Protein AF-Q0AKU8-F1 (afdb_monomer)

Organism: Maricaulis maris (strain MCS10) (NCBI:txid394221)

Nearest PDB structures (foldseek):
  4zsz-assembly1_A  TM=5.200E-01  e=3.473E+00  Aquifex aeolicus VF5
  1few-assembly1_A  TM=3.577E-01  e=2.001E+00  Homo sapiens
  6zif-assembly1_C  TM=4.319E-01  e=4.463E+00  Methylocystis sp. ATCC 49242
  4tx5-assembly1_B  TM=3.358E-01  e=2.104E+00  Homo sapiens

Sequence (172 aa):
MAPARQAWTARNALGTRGLDVTVKSGLVVARWLLAFGIGAWAINQIMSAADVLAIKFGDAISAGIDPSLIIIVESMGPFLVLLTVANATCYAASTVLLIGRFAAALPVYAAAMVFDLTGWVVYSSNSIYDFWAASTSEPADWVVNGLLMVGLIVMILLRQAGVLPRHVIKAG

Structure (mmCIF, N/CA/C/O backbone):
data_AF-Q0AKU8-F1
#
_entry.id   AF-Q0AKU8-F1
#
loop_
_atom_site.group_PDB
_atom_site.id
_atom_site.type_symbol
_atom_site.label_atom_id
_atom_site.label_alt_id
_atom_site.label_comp_id
_atom_site.label_asym_id
_atom_site.label_entity_id
_atom_site.label_seq_id
_atom_site.pdbx_PDB_ins_code
_atom_site.Cartn_x
_atom_site.Cartn_y
_atom_site.Cartn_z
_atom_site.occupancy
_atom_site.B_iso_or_equiv
_atom_site.auth_seq_id
_atom_site.auth_comp_id
_atom_site.auth_asym_id
_atom_site.auth_atom_id
_atom_site.pdbx_PDB_model_num
ATOM 1 N N . MET A 1 1 ? -31.755 0.396 55.195 1.00 56.19 1 MET A N 1
ATOM 2 C CA . MET A 1 1 ? -30.386 -0.048 54.825 1.00 56.19 1 MET A CA 1
ATOM 3 C C . MET A 1 1 ? -30.171 -0.131 53.294 1.00 56.19 1 MET A C 1
ATOM 5 O O . MET A 1 1 ? -29.576 -1.080 52.809 1.00 56.19 1 MET A O 1
ATOM 9 N N . ALA A 1 2 ? -30.587 0.873 52.505 1.00 56.38 2 ALA A N 1
ATOM 10 C CA . ALA A 1 2 ? -30.460 0.879 51.031 1.00 56.38 2 ALA A CA 1
ATOM 11 C C . ALA A 1 2 ? -29.223 1.579 50.380 1.00 56.38 2 ALA A C 1
ATOM 13 O O . ALA A 1 2 ? -28.970 1.310 49.204 1.00 56.38 2 ALA A O 1
ATOM 14 N N . PRO A 1 3 ? -28.422 2.440 51.050 1.00 64.00 3 PRO A N 1
ATOM 15 C CA . PRO A 1 3 ? -27.472 3.313 50.339 1.00 64.00 3 PRO A CA 1
ATOM 16 C C . PRO A 1 3 ? -26.187 2.611 49.861 1.00 64.00 3 PRO A C 1
ATOM 18 O O . PRO A 1 3 ? -25.600 3.013 48.859 1.00 64.00 3 PRO A O 1
ATOM 21 N N . ALA A 1 4 ? -25.759 1.528 50.521 1.00 59.44 4 ALA A N 1
ATOM 22 C CA . ALA A 1 4 ? -24.505 0.843 50.187 1.00 59.44 4 ALA A CA 1
ATOM 23 C C . ALA A 1 4 ? -24.556 0.112 48.830 1.00 59.44 4 ALA A C 1
ATOM 25 O O . ALA A 1 4 ? -23.574 0.110 48.087 1.00 59.44 4 ALA A O 1
ATOM 26 N N .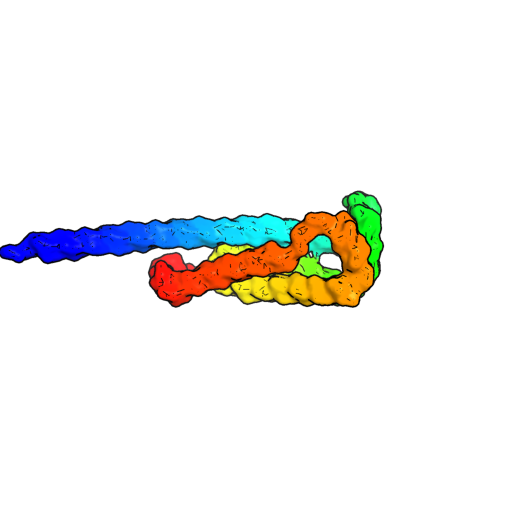 ARG A 1 5 ? -25.716 -0.458 48.465 1.00 59.44 5 ARG A N 1
ATOM 27 C CA . ARG A 1 5 ? -25.910 -1.137 47.171 1.00 59.44 5 ARG A CA 1
ATOM 28 C C . ARG A 1 5 ? -25.907 -0.150 46.004 1.00 59.44 5 ARG A C 1
ATOM 30 O O . ARG A 1 5 ? -25.256 -0.418 45.001 1.00 59.44 5 ARG A O 1
ATOM 37 N N . GLN A 1 6 ? -26.571 0.999 46.161 1.00 59.69 6 GLN A N 1
ATOM 38 C CA . GLN A 1 6 ? -26.608 2.056 45.143 1.00 59.69 6 GLN A CA 1
ATOM 39 C C . GLN A 1 6 ? -25.229 2.695 44.917 1.00 59.69 6 GLN A C 1
ATOM 41 O O . GLN A 1 6 ? -24.832 2.910 43.770 1.00 59.69 6 GLN A O 1
ATOM 46 N N . ALA A 1 7 ? -24.462 2.929 45.988 1.00 60.97 7 ALA A N 1
ATOM 47 C CA . ALA A 1 7 ? -23.098 3.453 45.895 1.00 60.97 7 ALA A CA 1
ATOM 48 C C . ALA A 1 7 ? -22.133 2.478 45.191 1.00 60.97 7 ALA A C 1
ATOM 50 O O . ALA A 1 7 ? -21.290 2.905 44.399 1.00 60.97 7 ALA A O 1
ATOM 51 N N . TRP A 1 8 ? -22.283 1.170 45.426 1.00 57.78 8 TRP A N 1
ATOM 52 C CA . TRP A 1 8 ? -21.488 0.136 44.757 1.00 57.78 8 TRP A CA 1
ATOM 53 C C . TRP A 1 8 ? -21.809 0.036 43.258 1.00 57.78 8 TRP A C 1
ATOM 55 O O . TRP A 1 8 ? -20.899 0.038 42.429 1.00 57.78 8 TRP A O 1
ATOM 65 N N . THR A 1 9 ? -23.093 0.059 42.880 1.00 61.47 9 THR A N 1
ATOM 66 C CA . THR A 1 9 ? -23.498 0.070 41.463 1.00 61.47 9 THR A CA 1
ATOM 67 C C . THR A 1 9 ? -23.054 1.333 40.727 1.00 61.47 9 THR A C 1
ATOM 69 O O . THR A 1 9 ? -22.633 1.247 39.576 1.00 61.47 9 THR A O 1
ATOM 72 N N . ALA A 1 10 ? -23.085 2.497 41.384 1.00 59.06 10 ALA A N 1
ATOM 73 C CA . ALA A 1 10 ? -22.635 3.753 40.790 1.00 59.06 10 ALA A CA 1
ATOM 74 C C . ALA A 1 10 ? -21.114 3.771 40.563 1.00 59.06 10 ALA A C 1
ATOM 76 O O . ALA A 1 10 ? -20.665 4.164 39.487 1.00 59.06 10 ALA A O 1
ATOM 77 N N . ARG A 1 11 ? -20.318 3.287 41.530 1.00 60.09 11 ARG A N 1
ATOM 78 C CA . ARG A 1 11 ? -18.857 3.153 41.380 1.00 60.09 11 ARG A CA 1
ATOM 79 C C . ARG A 1 11 ? -18.473 2.196 40.255 1.00 60.09 11 ARG A C 1
ATOM 81 O O . ARG A 1 11 ? -17.614 2.540 39.450 1.00 60.09 11 ARG A O 1
ATOM 88 N N . ASN A 1 12 ? -19.136 1.046 40.155 1.00 59.88 12 ASN A N 1
ATOM 89 C CA . ASN A 1 12 ? -18.871 0.092 39.078 1.00 59.88 12 ASN A CA 1
ATOM 90 C C . ASN A 1 12 ? -19.266 0.658 37.708 1.00 59.88 12 ASN A C 1
ATOM 92 O O . ASN A 1 12 ? -18.496 0.530 36.764 1.00 59.88 12 ASN A O 1
ATOM 96 N N . ALA A 1 13 ? -20.402 1.357 37.607 1.00 59.00 13 ALA A N 1
ATOM 97 C CA . ALA A 1 13 ? -20.831 2.002 36.365 1.00 59.00 13 ALA A CA 1
ATOM 98 C C . ALA A 1 13 ? -19.904 3.153 35.927 1.00 59.00 13 ALA A C 1
ATOM 100 O O . ALA A 1 13 ? -19.714 3.373 34.733 1.00 59.00 13 ALA A O 1
ATOM 101 N N . LEU A 1 14 ? -19.320 3.894 36.872 1.00 59.69 14 LEU A N 1
ATOM 102 C CA . LEU A 1 14 ? -18.308 4.919 36.591 1.00 59.69 14 LEU A CA 1
ATOM 103 C C . LEU A 1 14 ? -16.982 4.295 36.136 1.00 59.69 14 LEU A C 1
ATOM 105 O O . LEU A 1 14 ? -16.395 4.772 35.167 1.00 59.69 14 LEU A O 1
ATOM 109 N N . GLY A 1 15 ? -16.545 3.209 36.782 1.00 59.97 15 GLY A N 1
ATOM 110 C CA . GLY A 1 15 ? -15.341 2.466 36.401 1.00 59.97 15 GLY A CA 1
ATOM 111 C C . GLY A 1 15 ? -15.437 1.851 35.003 1.00 59.97 15 GLY A C 1
ATOM 112 O O . GLY A 1 15 ? -14.519 2.011 34.201 1.00 59.97 15 GLY A O 1
ATOM 113 N N . THR A 1 16 ? -16.570 1.229 34.661 1.00 58.28 16 THR A N 1
ATOM 114 C CA . THR A 1 16 ? -16.792 0.660 33.321 1.00 58.28 16 THR A CA 1
ATOM 115 C C . THR A 1 16 ? -16.914 1.740 32.249 1.00 58.28 16 THR A C 1
ATOM 117 O O . THR A 1 16 ? -16.356 1.584 31.168 1.00 58.28 16 THR A O 1
ATOM 120 N N . ARG A 1 17 ? -17.567 2.874 32.547 1.00 58.78 17 ARG A N 1
ATOM 121 C CA . ARG A 1 17 ? -17.639 4.021 31.624 1.00 58.78 17 ARG A CA 1
ATOM 122 C C . ARG A 1 17 ? -16.275 4.668 31.389 1.00 58.78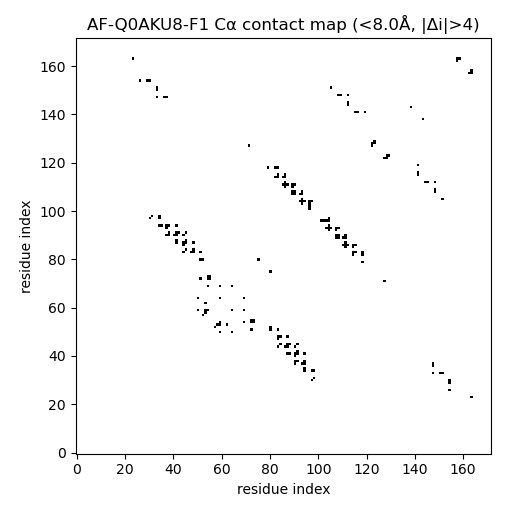 17 ARG A C 1
ATOM 124 O O . ARG A 1 17 ? -15.979 5.034 30.257 1.00 58.78 17 ARG A O 1
ATOM 131 N N . GLY A 1 18 ? -15.450 4.804 32.428 1.00 59.91 18 GLY A N 1
ATOM 132 C CA . GLY A 1 18 ? -14.086 5.328 32.305 1.00 59.91 18 GLY A CA 1
ATOM 133 C C . GLY A 1 18 ? -13.197 4.432 31.441 1.00 59.91 18 GLY A C 1
ATOM 134 O O . GLY A 1 18 ? -12.483 4.928 30.572 1.00 59.91 18 GLY A O 1
ATOM 135 N N . LEU A 1 19 ? -13.301 3.110 31.617 1.00 59.50 19 LEU A N 1
ATOM 136 C CA . LEU A 1 19 ? -12.596 2.133 30.786 1.00 59.50 19 LEU A CA 1
ATOM 137 C C . LEU A 1 19 ? -13.070 2.187 29.321 1.00 59.50 19 LEU A C 1
ATOM 139 O O . LEU A 1 19 ? -12.246 2.260 28.412 1.00 59.50 19 LEU A O 1
ATOM 143 N N . ASP A 1 20 ? -14.387 2.245 29.095 1.00 59.84 20 ASP A N 1
ATOM 144 C CA . ASP A 1 20 ? -14.993 2.355 27.761 1.00 59.84 20 ASP A CA 1
ATOM 145 C C . ASP A 1 20 ? -14.548 3.616 27.006 1.00 59.84 20 ASP A C 1
ATOM 147 O O . ASP A 1 20 ? -14.341 3.575 25.792 1.00 59.84 20 ASP A O 1
ATOM 151 N N . VAL A 1 21 ? -14.418 4.755 27.693 1.00 61.38 21 VAL A N 1
ATOM 152 C CA . VAL A 1 21 ? -13.972 6.017 27.080 1.00 61.38 21 VAL A CA 1
ATOM 153 C C . VAL A 1 21 ? -12.495 5.941 26.696 1.00 61.38 21 VAL A C 1
ATOM 155 O O . VAL A 1 21 ? -12.145 6.298 25.572 1.00 61.38 21 VAL A O 1
ATOM 158 N N . THR A 1 22 ? -11.636 5.424 27.577 1.00 66.31 22 THR A N 1
ATOM 159 C CA . THR A 1 22 ? -10.197 5.278 27.306 1.00 66.31 22 THR A CA 1
ATOM 160 C C . THR A 1 22 ? -9.932 4.327 26.138 1.00 66.31 22 THR A C 1
ATOM 162 O O . THR A 1 22 ? -9.158 4.656 25.239 1.00 66.31 22 THR A O 1
ATOM 165 N N . VAL A 1 23 ? -10.628 3.187 26.089 1.00 63.47 23 VAL A N 1
ATOM 166 C CA . VAL A 1 23 ? -10.509 2.208 24.995 1.00 63.47 23 VAL A CA 1
ATOM 167 C C . VAL A 1 23 ? -10.974 2.803 23.661 1.00 63.47 23 VAL A C 1
ATOM 169 O O . VAL A 1 23 ? -10.286 2.663 22.649 1.00 63.47 23 VAL A O 1
ATOM 172 N N . LYS A 1 24 ? -12.096 3.537 23.645 1.00 63.59 24 LYS A N 1
ATOM 173 C CA . LYS A 1 24 ? -12.581 4.228 22.436 1.00 63.59 24 LYS A CA 1
ATOM 174 C C . LYS A 1 24 ? -11.593 5.272 21.927 1.00 63.59 24 LYS A C 1
ATOM 176 O O . LYS A 1 24 ? -11.332 5.313 20.727 1.00 63.59 24 LYS A O 1
ATOM 181 N N . SER A 1 25 ? -11.041 6.092 22.818 1.00 68.38 25 SER A N 1
ATOM 182 C CA . SER A 1 25 ? -10.048 7.106 22.455 1.00 68.38 25 SER A CA 1
ATOM 183 C C . SER A 1 25 ? -8.777 6.467 21.893 1.00 68.38 25 SER A C 1
ATOM 185 O O . SER A 1 25 ? -8.309 6.886 20.836 1.00 68.38 25 SER A O 1
ATOM 187 N N . GLY A 1 26 ? -8.276 5.396 22.520 1.00 71.62 26 GLY A N 1
ATOM 188 C CA . GLY A 1 26 ? -7.114 4.649 22.029 1.00 71.62 26 GLY A CA 1
ATOM 189 C C . GLY A 1 26 ? -7.320 4.062 20.629 1.00 71.62 26 GLY A C 1
ATOM 190 O O . GLY A 1 26 ? -6.435 4.154 19.785 1.00 71.62 26 GLY A O 1
ATOM 191 N N . LEU A 1 27 ? -8.511 3.534 20.336 1.00 68.50 27 LEU A N 1
ATOM 192 C CA . LEU A 1 27 ? -8.849 2.981 19.018 1.00 68.50 27 LEU A CA 1
ATOM 193 C C . LEU A 1 27 ? -9.001 4.049 17.931 1.00 68.50 27 LEU A C 1
ATOM 195 O O . LEU A 1 27 ? -8.607 3.825 16.787 1.00 68.50 27 LEU A O 1
ATOM 199 N N . VAL A 1 28 ? -9.558 5.214 18.271 1.00 73.38 28 VAL A N 1
ATOM 200 C CA . VAL A 1 28 ? -9.608 6.356 17.347 1.00 73.38 28 VAL A CA 1
ATOM 201 C C . VAL A 1 28 ? -8.192 6.805 17.000 1.00 73.38 28 VAL A C 1
ATOM 203 O O . VAL A 1 28 ? -7.894 6.986 15.821 1.00 73.38 28 VAL A O 1
ATOM 206 N N . VAL A 1 29 ? -7.313 6.918 17.999 1.00 76.75 29 VAL A N 1
ATOM 207 C CA . VAL A 1 29 ? -5.900 7.260 17.792 1.00 76.75 29 VAL A CA 1
ATOM 208 C C . VAL A 1 29 ? -5.208 6.204 16.929 1.00 76.75 29 VAL A C 1
ATOM 210 O O . VAL A 1 29 ? -4.629 6.560 15.909 1.00 76.75 29 VAL A O 1
ATOM 213 N N . ALA A 1 30 ? -5.332 4.915 17.257 1.00 76.56 30 ALA A N 1
ATOM 214 C CA . ALA A 1 30 ? -4.716 3.823 16.497 1.00 76.56 30 ALA A CA 1
ATOM 215 C C . ALA A 1 30 ? -5.149 3.806 15.024 1.00 76.56 30 ALA A C 1
ATOM 217 O O . ALA A 1 30 ? -4.323 3.636 14.129 1.00 76.56 30 ALA A O 1
ATOM 218 N N . ARG A 1 31 ? -6.434 4.054 14.751 1.00 75.81 31 ARG A N 1
ATOM 219 C CA . ARG A 1 31 ? -6.942 4.157 13.382 1.00 75.81 31 ARG A CA 1
ATOM 220 C C . ARG A 1 31 ? -6.313 5.311 12.619 1.00 75.81 31 ARG A C 1
ATOM 222 O O . ARG A 1 31 ? -5.963 5.132 11.458 1.00 75.81 31 ARG A O 1
ATOM 229 N N . TRP A 1 32 ? -6.225 6.488 13.230 1.00 79.00 32 TRP A N 1
ATOM 230 C CA . TRP A 1 32 ? -5.613 7.636 12.570 1.00 79.00 32 TRP A CA 1
ATOM 231 C C . TRP A 1 32 ? -4.126 7.408 12.345 1.00 79.00 32 TRP A C 1
ATOM 233 O O . TRP A 1 32 ? -3.659 7.673 11.247 1.00 79.00 32 TRP A O 1
ATOM 243 N N . LEU A 1 33 ? -3.415 6.824 13.312 1.00 82.12 33 LEU A N 1
ATOM 244 C CA . LEU A 1 33 ? -2.018 6.424 13.136 1.00 82.12 33 LEU A CA 1
ATOM 245 C C . LEU A 1 33 ? -1.846 5.459 11.956 1.00 82.12 33 LEU A C 1
ATOM 247 O O . LEU A 1 33 ? -0.941 5.648 11.153 1.00 82.12 33 LEU A O 1
ATOM 251 N N . LEU A 1 34 ? -2.741 4.481 11.792 1.00 78.06 34 LEU A N 1
ATOM 252 C CA . LEU A 1 34 ? -2.706 3.577 10.640 1.00 78.06 34 LEU A CA 1
ATOM 253 C C . LEU A 1 34 ? -3.083 4.265 9.328 1.00 78.06 34 LEU A C 1
ATOM 255 O O . LEU A 1 34 ? -2.433 4.020 8.319 1.00 78.06 34 LEU A O 1
ATOM 259 N N . ALA A 1 35 ? -4.078 5.153 9.325 1.00 79.12 35 ALA A N 1
ATOM 260 C CA . ALA A 1 35 ? -4.412 5.942 8.141 1.00 79.12 35 ALA A CA 1
ATOM 261 C C . ALA A 1 35 ? -3.240 6.843 7.715 1.00 79.12 35 ALA A C 1
ATOM 263 O O . ALA A 1 35 ? -2.951 6.935 6.528 1.00 79.12 35 ALA A O 1
ATOM 264 N N . PHE A 1 36 ? -2.535 7.458 8.669 1.00 82.88 36 PHE A N 1
ATOM 265 C CA . PHE A 1 36 ? -1.328 8.238 8.401 1.00 82.88 36 PHE A CA 1
ATOM 266 C C . PHE A 1 36 ? -0.174 7.364 7.913 1.00 82.88 36 PHE A C 1
ATOM 268 O O . PHE A 1 36 ? 0.451 7.713 6.920 1.00 82.88 36 PHE A O 1
ATOM 275 N N . GLY A 1 37 ? 0.089 6.227 8.563 1.00 81.19 37 GLY A N 1
ATOM 276 C CA . GLY A 1 37 ? 1.162 5.314 8.162 1.00 81.19 37 GLY A CA 1
ATOM 277 C C . GLY A 1 37 ? 0.952 4.754 6.755 1.00 81.19 37 GLY A C 1
ATOM 278 O O . GLY A 1 37 ? 1.851 4.813 5.922 1.00 81.19 37 GLY A O 1
ATOM 279 N N . ILE A 1 38 ? -0.263 4.286 6.458 1.00 82.31 38 ILE A N 1
ATOM 280 C CA . ILE A 1 38 ? -0.617 3.769 5.130 1.00 82.31 38 ILE A CA 1
ATOM 281 C C . ILE A 1 38 ? -0.667 4.900 4.103 1.00 82.31 38 ILE A C 1
ATOM 283 O O . ILE A 1 38 ? -0.231 4.699 2.978 1.00 82.31 38 ILE A O 1
ATOM 287 N N . GLY A 1 39 ? -1.140 6.090 4.479 1.00 81.06 39 GLY A N 1
ATOM 288 C CA . GLY A 1 39 ? -1.161 7.252 3.593 1.00 81.06 39 GLY A CA 1
ATOM 289 C C . GLY A 1 39 ? 0.237 7.734 3.213 1.00 81.06 39 GLY A C 1
ATOM 290 O O . GLY A 1 39 ? 0.491 7.990 2.041 1.00 81.06 39 GLY A O 1
ATOM 291 N N . ALA A 1 40 ? 1.158 7.802 4.176 1.00 84.81 40 ALA A N 1
ATOM 292 C CA . ALA A 1 40 ? 2.558 8.122 3.913 1.00 84.81 40 ALA A CA 1
ATOM 293 C C . ALA A 1 40 ? 3.194 7.081 2.982 1.00 84.81 40 ALA A C 1
ATOM 295 O O . ALA A 1 40 ? 3.849 7.439 2.008 1.00 84.81 40 ALA A O 1
ATOM 296 N N . TRP A 1 41 ? 2.925 5.796 3.224 1.00 83.19 41 TRP A N 1
ATOM 297 C CA . TRP A 1 41 ? 3.394 4.725 2.349 1.00 83.19 41 TRP A CA 1
ATOM 298 C C . TRP A 1 41 ? 2.790 4.798 0.941 1.00 83.19 41 TRP A C 1
ATOM 300 O O . TRP A 1 41 ? 3.494 4.634 -0.051 1.00 83.19 41 TRP A O 1
ATOM 310 N N . ALA A 1 42 ? 1.497 5.109 0.834 1.00 85.69 42 ALA A N 1
ATOM 311 C CA . ALA A 1 42 ? 0.808 5.257 -0.442 1.00 85.69 42 ALA A CA 1
ATOM 312 C C . ALA A 1 42 ? 1.450 6.338 -1.320 1.00 85.69 42 ALA A C 1
ATOM 314 O O . ALA A 1 42 ? 1.506 6.167 -2.533 1.00 85.69 42 ALA A O 1
ATOM 315 N N . ILE A 1 43 ? 1.960 7.423 -0.725 1.00 85.00 43 ILE A N 1
ATOM 316 C CA . ILE A 1 43 ? 2.679 8.471 -1.462 1.00 85.00 43 ILE A CA 1
ATOM 317 C C . ILE A 1 43 ? 3.956 7.904 -2.087 1.00 85.00 43 ILE A C 1
ATOM 319 O O . ILE A 1 43 ? 4.164 8.098 -3.283 1.00 85.00 43 ILE A O 1
ATOM 323 N N . ASN A 1 44 ? 4.755 7.147 -1.329 1.00 84.56 44 ASN A N 1
ATOM 324 C CA . ASN A 1 44 ? 5.961 6.501 -1.860 1.00 84.56 44 ASN A CA 1
ATOM 325 C C . ASN A 1 44 ? 5.624 5.557 -3.024 1.00 84.56 44 ASN A C 1
ATOM 327 O O . ASN A 1 44 ? 6.282 5.582 -4.060 1.00 84.56 44 ASN A O 1
ATOM 331 N N . GLN A 1 45 ? 4.551 4.774 -2.885 1.00 83.50 45 GLN A N 1
ATOM 332 C CA . GLN A 1 45 ? 4.097 3.852 -3.928 1.00 83.50 45 GLN A CA 1
ATOM 333 C C . GLN A 1 45 ? 3.578 4.589 -5.173 1.00 83.50 45 GLN A C 1
ATOM 335 O O . GLN A 1 45 ? 3.851 4.169 -6.293 1.00 83.50 45 GLN A O 1
ATOM 340 N N . ILE A 1 46 ? 2.869 5.711 -5.005 1.00 86.81 46 ILE A N 1
ATOM 341 C CA . ILE A 1 46 ? 2.423 6.560 -6.121 1.00 86.81 46 ILE A CA 1
ATOM 342 C C . ILE A 1 46 ? 3.618 7.178 -6.850 1.00 86.81 46 ILE A C 1
ATOM 344 O O . ILE A 1 46 ? 3.618 7.193 -8.078 1.00 86.81 46 ILE A O 1
ATOM 348 N N . MET A 1 47 ? 4.627 7.667 -6.124 1.00 84.94 47 MET A N 1
ATOM 349 C CA . MET A 1 47 ? 5.850 8.200 -6.732 1.00 84.94 47 MET A CA 1
ATOM 350 C C . MET A 1 47 ? 6.592 7.114 -7.513 1.00 84.94 47 MET A C 1
ATOM 352 O O . MET A 1 47 ? 6.884 7.310 -8.687 1.00 84.94 47 MET A O 1
ATOM 356 N N . SER A 1 48 ? 6.771 5.931 -6.919 1.00 82.00 48 SER A N 1
ATOM 357 C CA . SER A 1 48 ? 7.366 4.779 -7.605 1.00 82.00 48 SER A CA 1
ATOM 358 C C . SER A 1 48 ? 6.588 4.391 -8.870 1.00 82.00 48 SER A C 1
ATOM 360 O O . SER A 1 48 ? 7.175 4.183 -9.931 1.00 82.00 48 SER A O 1
ATOM 362 N N . ALA A 1 49 ? 5.254 4.358 -8.807 1.00 86.31 49 ALA A N 1
ATOM 363 C CA . ALA A 1 49 ? 4.420 4.084 -9.974 1.00 86.31 49 ALA A CA 1
ATOM 364 C C . ALA A 1 49 ? 4.532 5.179 -11.047 1.00 86.31 49 ALA A C 1
ATOM 366 O O . ALA A 1 49 ? 4.540 4.864 -12.236 1.00 86.31 49 ALA A O 1
ATOM 367 N N . ALA A 1 50 ? 4.634 6.450 -10.651 1.00 86.38 50 ALA A N 1
ATOM 368 C CA . ALA A 1 50 ? 4.837 7.561 -11.573 1.00 86.38 50 ALA A CA 1
ATOM 369 C C . ALA A 1 50 ? 6.190 7.461 -12.293 1.00 86.38 50 ALA A C 1
ATOM 371 O O . ALA A 1 50 ? 6.216 7.609 -13.514 1.00 86.38 50 ALA A O 1
ATOM 372 N N . ASP A 1 51 ? 7.269 7.123 -11.583 1.00 83.12 51 ASP A N 1
ATOM 373 C CA . ASP A 1 51 ? 8.594 6.910 -12.178 1.00 83.12 51 ASP A CA 1
ATOM 374 C C . ASP A 1 51 ? 8.569 5.749 -13.179 1.00 83.12 51 ASP A C 1
ATOM 376 O O . ASP A 1 51 ? 9.029 5.885 -14.313 1.00 83.12 51 ASP A O 1
ATOM 380 N N . VAL A 1 52 ? 7.938 4.626 -12.817 1.00 84.75 52 VAL A N 1
ATOM 381 C CA . VAL A 1 52 ? 7.774 3.473 -13.718 1.00 84.75 52 VAL A CA 1
ATOM 382 C C . VAL A 1 52 ? 7.001 3.851 -14.985 1.00 84.75 52 VAL A C 1
ATOM 384 O O . VAL A 1 52 ? 7.383 3.457 -16.090 1.00 84.75 52 VAL A O 1
ATOM 387 N N . LEU A 1 53 ? 5.920 4.623 -14.851 1.00 87.38 53 LEU A N 1
ATOM 388 C CA . LEU A 1 53 ? 5.127 5.089 -15.989 1.00 87.38 53 LEU A CA 1
ATOM 389 C C . LEU A 1 53 ? 5.897 6.091 -16.855 1.00 87.38 53 LEU A C 1
ATOM 391 O O . LEU A 1 53 ? 5.818 6.007 -18.081 1.00 87.38 53 LEU A O 1
ATOM 395 N N . ALA A 1 54 ? 6.660 6.999 -16.246 1.00 86.62 54 ALA A N 1
ATOM 396 C CA . ALA A 1 54 ? 7.506 7.951 -16.956 1.00 86.62 54 ALA A CA 1
ATOM 397 C C . ALA A 1 54 ? 8.602 7.239 -17.759 1.00 86.62 54 ALA A C 1
ATOM 399 O O . ALA A 1 54 ? 8.852 7.616 -18.898 1.00 86.62 54 ALA A O 1
ATOM 400 N N . ILE A 1 55 ? 9.190 6.166 -17.222 1.00 85.19 55 ILE A N 1
ATOM 401 C CA . ILE A 1 55 ? 10.171 5.342 -17.942 1.00 85.19 55 ILE A CA 1
ATOM 402 C C . ILE A 1 55 ? 9.528 4.570 -19.094 1.00 85.19 55 ILE A C 1
ATOM 404 O O . ILE A 1 55 ? 10.086 4.510 -20.185 1.00 85.19 55 ILE A O 1
ATOM 408 N N . LYS A 1 56 ? 8.353 3.968 -18.884 1.00 84.94 56 LYS A N 1
ATOM 409 C CA . LYS A 1 56 ? 7.731 3.102 -19.900 1.00 84.94 56 LYS A CA 1
ATOM 410 C C . LYS A 1 56 ? 6.996 3.849 -21.005 1.00 84.94 56 LYS A C 1
ATOM 412 O O . LYS A 1 56 ? 6.889 3.320 -22.110 1.00 84.94 56 LYS A O 1
ATOM 417 N N . PHE A 1 57 ? 6.451 5.023 -20.707 1.00 85.44 57 PHE A N 1
ATOM 418 C CA . PHE A 1 57 ? 5.544 5.735 -21.610 1.00 85.44 57 PHE A CA 1
ATOM 419 C C . PHE A 1 57 ? 5.886 7.219 -21.790 1.00 85.44 57 PHE A C 1
ATOM 421 O O . PHE A 1 57 ? 5.250 7.881 -22.610 1.00 85.44 57 PHE A O 1
ATOM 428 N N . GLY A 1 58 ? 6.841 7.751 -21.026 1.00 80.50 58 GLY A N 1
ATOM 429 C CA . GLY A 1 58 ? 7.213 9.163 -21.025 1.00 80.50 58 GLY A CA 1
ATOM 430 C C . GLY A 1 58 ? 8.694 9.391 -21.327 1.00 80.50 58 GLY A C 1
ATOM 431 O O . GLY A 1 58 ? 9.328 8.618 -22.040 1.00 80.50 58 GLY A O 1
ATOM 432 N N . ASP A 1 59 ? 9.226 10.487 -20.786 1.00 78.25 59 ASP A N 1
ATOM 433 C CA . ASP A 1 59 ? 10.636 10.864 -20.892 1.00 78.25 59 ASP A CA 1
ATOM 434 C C . ASP A 1 59 ? 11.293 10.838 -19.503 1.00 78.25 59 ASP A C 1
ATOM 436 O O . ASP A 1 59 ? 11.236 11.807 -18.741 1.00 78.25 59 ASP A O 1
ATOM 440 N N . ALA A 1 60 ? 11.909 9.701 -19.170 1.00 77.19 60 ALA A N 1
ATOM 441 C CA . ALA A 1 60 ? 12.597 9.501 -17.896 1.00 77.19 60 ALA A CA 1
ATOM 442 C C . ALA A 1 60 ? 13.841 10.382 -17.709 1.00 77.19 60 ALA A C 1
ATOM 444 O O . ALA A 1 60 ? 14.196 10.702 -16.574 1.00 77.19 60 ALA A O 1
ATOM 445 N N . ILE A 1 61 ? 14.492 10.793 -18.804 1.00 71.00 61 ILE A N 1
ATOM 446 C CA . ILE A 1 61 ? 15.720 11.595 -18.753 1.00 71.00 61 ILE A CA 1
ATOM 447 C C . ILE A 1 61 ? 15.367 13.023 -18.342 1.00 71.00 61 ILE A C 1
ATOM 449 O O . ILE A 1 61 ? 15.988 13.582 -17.438 1.00 71.00 61 ILE A O 1
ATOM 453 N N . SER A 1 62 ? 14.321 13.592 -18.943 1.00 72.31 62 SER A N 1
ATOM 454 C CA . SER A 1 62 ? 13.813 14.918 -18.565 1.00 72.31 62 SER A CA 1
ATOM 455 C C . SER A 1 62 ? 13.196 14.947 -17.162 1.00 72.31 62 SER A C 1
ATOM 457 O O . SER A 1 62 ? 13.178 15.999 -16.524 1.00 72.31 62 SER A O 1
ATOM 459 N N . ALA A 1 63 ? 12.720 13.804 -16.661 1.00 69.44 63 ALA A N 1
ATOM 460 C CA . ALA A 1 63 ? 12.229 13.655 -15.292 1.00 69.44 63 ALA A CA 1
ATOM 461 C C . ALA A 1 63 ? 13.353 13.532 -14.239 1.00 69.44 63 ALA A C 1
ATOM 463 O O . ALA A 1 63 ? 13.064 13.546 -13.044 1.00 69.44 63 ALA A O 1
ATOM 464 N N . GLY A 1 64 ? 14.623 13.443 -14.657 1.00 77.81 64 GLY A N 1
ATOM 465 C CA . GLY A 1 64 ? 15.769 13.350 -13.747 1.00 77.81 64 GLY A CA 1
ATOM 466 C C . GLY A 1 64 ? 15.841 12.028 -12.978 1.00 77.81 64 GLY A C 1
ATOM 467 O O . GLY A 1 64 ? 16.393 11.999 -11.879 1.00 77.81 64 GLY A O 1
ATOM 468 N N . ILE A 1 65 ? 15.265 10.955 -13.530 1.00 77.56 65 ILE A N 1
ATOM 469 C CA . ILE A 1 65 ? 15.205 9.646 -12.876 1.00 77.56 65 ILE A CA 1
ATOM 470 C C . ILE A 1 65 ? 16.581 8.967 -12.920 1.00 77.56 65 ILE A C 1
ATOM 472 O O . ILE A 1 65 ? 17.303 9.056 -13.915 1.00 77.56 65 ILE A O 1
ATOM 476 N N . ASP A 1 66 ? 16.941 8.278 -11.833 1.00 75.69 66 ASP A N 1
ATOM 477 C CA . ASP A 1 66 ? 18.221 7.581 -11.705 1.00 75.69 66 ASP A CA 1
ATOM 478 C C . ASP A 1 66 ? 18.434 6.548 -12.840 1.00 75.69 66 ASP A C 1
ATOM 480 O O . ASP A 1 66 ? 17.563 5.700 -13.072 1.00 75.69 66 ASP A O 1
ATOM 484 N N . PRO A 1 67 ? 19.592 6.552 -13.531 1.00 74.50 67 PRO A N 1
ATOM 485 C CA . PRO A 1 67 ? 19.865 5.635 -14.639 1.00 74.50 67 PRO A CA 1
ATOM 486 C C . PRO A 1 67 ? 19.774 4.144 -14.285 1.00 74.50 67 PRO A C 1
ATOM 488 O O . PRO A 1 67 ? 19.397 3.334 -15.131 1.00 74.50 67 PRO A O 1
ATOM 491 N N . SER A 1 68 ? 20.105 3.757 -13.051 1.00 69.25 68 SER A N 1
ATOM 492 C CA . SER A 1 68 ? 19.988 2.369 -12.596 1.00 69.25 68 SER A CA 1
ATOM 493 C C . SER A 1 68 ? 18.527 1.932 -12.487 1.00 69.25 68 SER A C 1
ATOM 495 O O . SER A 1 68 ? 18.190 0.818 -12.891 1.00 69.25 68 SER A O 1
ATOM 497 N N . LEU A 1 69 ? 17.640 2.830 -12.045 1.00 70.25 69 LEU A N 1
ATOM 498 C CA . LEU A 1 69 ? 16.200 2.584 -12.002 1.00 70.25 69 LEU A CA 1
ATOM 499 C C . LEU A 1 69 ? 15.614 2.470 -13.415 1.00 70.25 69 LEU A C 1
ATOM 501 O O . LEU A 1 69 ? 14.782 1.596 -13.652 1.00 70.25 69 LEU A O 1
ATOM 505 N N . ILE A 1 70 ? 16.091 3.281 -14.367 1.00 77.56 70 ILE A N 1
ATOM 506 C CA . ILE A 1 70 ? 15.692 3.192 -15.782 1.00 77.56 70 ILE A CA 1
ATOM 507 C C . ILE A 1 70 ? 15.988 1.796 -16.336 1.00 77.56 70 ILE A C 1
ATOM 509 O O . ILE A 1 70 ? 15.082 1.148 -16.854 1.00 77.56 70 ILE A O 1
ATOM 513 N N . ILE A 1 71 ? 17.214 1.290 -16.160 1.00 76.56 71 ILE A N 1
ATOM 514 C CA . ILE A 1 71 ? 17.619 -0.042 -16.648 1.00 76.56 71 ILE A CA 1
ATOM 515 C C . ILE A 1 71 ? 16.739 -1.145 -16.042 1.00 76.56 71 ILE A C 1
ATOM 517 O O . ILE A 1 71 ? 16.272 -2.043 -16.750 1.00 76.56 71 ILE A O 1
ATOM 521 N N . ILE A 1 72 ? 16.481 -1.071 -14.733 1.00 72.50 72 ILE A N 1
ATOM 522 C CA . ILE A 1 72 ? 15.635 -2.040 -14.030 1.00 72.50 72 ILE A CA 1
ATOM 523 C C . ILE A 1 72 ? 14.218 -2.011 -14.601 1.00 72.50 72 ILE A C 1
ATOM 525 O O . ILE A 1 72 ? 13.687 -3.054 -14.985 1.00 72.50 72 ILE A O 1
ATOM 529 N N . VAL A 1 73 ? 13.606 -0.834 -14.706 1.00 76.94 73 VAL A N 1
ATOM 530 C CA . VAL A 1 73 ? 12.233 -0.707 -15.195 1.00 76.94 73 VAL A CA 1
ATOM 531 C C . VAL A 1 73 ? 12.138 -1.089 -16.666 1.00 76.94 73 VAL A C 1
ATOM 533 O O . VAL A 1 73 ? 11.209 -1.800 -17.037 1.00 76.94 73 VAL A O 1
ATOM 536 N N . GLU A 1 74 ? 13.088 -0.717 -17.520 1.00 82.00 74 GLU A N 1
ATOM 537 C CA . GLU A 1 74 ? 13.115 -1.141 -18.924 1.00 82.00 74 GLU A CA 1
ATOM 538 C C . GLU A 1 74 ? 13.125 -2.667 -19.063 1.00 82.00 74 GLU A C 1
ATOM 540 O O . GLU A 1 74 ? 12.385 -3.200 -19.892 1.00 82.00 74 GLU A O 1
ATOM 545 N N . SER A 1 75 ? 13.835 -3.367 -18.174 1.00 75.00 75 SER A N 1
ATOM 546 C CA . SER A 1 75 ? 13.841 -4.832 -18.107 1.00 75.00 75 SER A CA 1
ATOM 547 C C . SER A 1 75 ? 12.539 -5.453 -17.568 1.00 75.00 75 SER A C 1
ATOM 549 O O . SER A 1 75 ? 12.308 -6.651 -17.742 1.00 75.00 75 SER A O 1
ATOM 551 N N . MET A 1 76 ? 11.648 -4.662 -16.953 1.00 74.88 76 MET A N 1
ATOM 552 C CA . MET A 1 76 ? 10.345 -5.143 -16.487 1.00 74.88 76 MET A CA 1
ATOM 553 C C . MET A 1 76 ? 9.402 -5.439 -17.655 1.00 74.88 76 MET A C 1
ATOM 555 O O . MET A 1 76 ? 9.168 -4.602 -18.532 1.00 74.88 76 MET A O 1
ATOM 559 N N . GLY A 1 77 ? 8.773 -6.614 -17.610 1.00 78.81 77 GLY A N 1
ATOM 560 C CA . GLY A 1 77 ? 7.657 -6.952 -18.489 1.00 78.81 77 GLY A CA 1
ATOM 561 C C . GLY A 1 77 ? 6.378 -6.157 -18.164 1.00 78.81 77 GLY A C 1
ATOM 562 O O . GLY A 1 77 ? 6.233 -5.623 -17.062 1.00 78.81 77 GLY A O 1
ATOM 563 N N . PRO A 1 78 ? 5.397 -6.125 -19.085 1.00 81.56 78 PRO A N 1
ATOM 564 C CA . PRO A 1 78 ? 4.162 -5.344 -18.934 1.00 81.56 78 PRO A CA 1
ATOM 565 C C . PRO A 1 78 ? 3.328 -5.746 -17.710 1.00 81.56 78 PRO A C 1
ATOM 567 O O . PRO A 1 78 ? 2.656 -4.908 -17.116 1.00 81.56 78 PRO A O 1
ATOM 570 N N . PHE A 1 79 ? 3.398 -7.014 -17.296 1.00 81.25 79 PHE A N 1
ATOM 571 C CA . PHE A 1 79 ? 2.734 -7.493 -16.084 1.00 81.25 79 PHE A CA 1
ATOM 572 C C . PHE A 1 79 ? 3.253 -6.800 -14.816 1.00 81.25 79 PHE A C 1
ATOM 574 O O . PHE A 1 79 ? 2.452 -6.391 -13.983 1.00 81.25 79 PHE A O 1
ATOM 581 N N . LEU A 1 80 ? 4.571 -6.625 -14.686 1.00 78.69 80 LEU A N 1
ATOM 582 C CA . LEU A 1 80 ? 5.171 -5.985 -13.512 1.00 78.69 80 LEU A CA 1
ATOM 583 C C . LEU A 1 80 ? 4.834 -4.498 -13.445 1.00 78.69 80 LEU A C 1
ATOM 585 O O . LEU A 1 80 ? 4.488 -4.002 -12.381 1.00 78.69 80 LEU A O 1
ATOM 589 N N . VAL A 1 81 ? 4.828 -3.819 -14.593 1.00 82.06 81 VAL A N 1
ATOM 590 C CA . VAL A 1 81 ? 4.385 -2.421 -14.697 1.00 82.06 81 VAL A CA 1
ATOM 591 C C . VAL A 1 81 ? 2.942 -2.271 -14.205 1.00 82.06 81 VAL A C 1
ATOM 593 O O . VAL A 1 81 ? 2.647 -1.409 -13.379 1.00 82.06 81 VAL A O 1
ATOM 596 N N . LEU A 1 82 ? 2.038 -3.141 -14.672 1.00 86.00 82 LEU A N 1
ATOM 597 C CA . LEU A 1 82 ? 0.641 -3.148 -14.229 1.00 86.00 82 LEU A CA 1
ATOM 598 C C . LEU A 1 82 ? 0.518 -3.439 -12.731 1.00 86.00 82 LEU A C 1
ATOM 600 O O . LEU A 1 82 ? -0.292 -2.806 -12.056 1.00 86.00 82 LEU A O 1
ATOM 604 N N . LEU A 1 83 ? 1.323 -4.367 -12.213 1.00 84.69 83 LEU A N 1
ATOM 605 C CA . LEU A 1 83 ? 1.332 -4.734 -10.803 1.00 84.69 83 LEU A CA 1
ATOM 606 C C . LEU A 1 83 ? 1.755 -3.555 -9.915 1.00 84.69 83 LEU A C 1
ATOM 608 O O . LEU A 1 83 ? 1.079 -3.287 -8.925 1.00 84.69 83 LEU A O 1
ATOM 612 N N . THR A 1 84 ? 2.796 -2.807 -10.297 1.00 83.31 84 THR A N 1
ATOM 613 C CA . THR A 1 84 ? 3.251 -1.605 -9.575 1.00 83.31 84 THR A CA 1
ATOM 614 C C . THR A 1 84 ? 2.160 -0.536 -9.514 1.00 83.31 84 THR A C 1
ATOM 616 O O . THR A 1 84 ? 1.863 -0.000 -8.446 1.00 83.31 84 THR A O 1
ATOM 619 N N . VAL A 1 85 ? 1.497 -0.256 -10.641 1.00 88.00 85 VAL A N 1
ATOM 620 C CA . VAL A 1 85 ? 0.421 0.748 -10.702 1.00 88.00 85 VAL A CA 1
ATOM 621 C C . VAL A 1 85 ? -0.810 0.303 -9.904 1.00 88.00 85 VAL A C 1
ATOM 623 O O . VAL A 1 85 ? -1.401 1.100 -9.166 1.00 88.00 85 VAL A O 1
ATOM 626 N N . ALA A 1 86 ? -1.197 -0.971 -10.016 1.00 88.25 86 ALA A N 1
ATOM 627 C CA . ALA A 1 86 ? -2.309 -1.538 -9.257 1.00 88.25 86 ALA A CA 1
ATOM 628 C C . ALA A 1 86 ? -2.037 -1.487 -7.746 1.00 88.25 86 ALA A C 1
ATOM 630 O O . ALA A 1 86 ? -2.914 -1.080 -6.982 1.00 88.25 86 ALA A O 1
ATOM 631 N N . ASN A 1 87 ? -0.814 -1.817 -7.327 1.00 86.12 87 ASN A N 1
ATOM 632 C CA . ASN A 1 87 ? -0.389 -1.755 -5.934 1.00 86.12 87 ASN A CA 1
ATOM 633 C C . ASN A 1 87 ? -0.518 -0.337 -5.356 1.00 86.12 87 ASN A C 1
ATOM 635 O O . ASN A 1 87 ? -1.238 -0.120 -4.377 1.00 86.12 87 ASN A O 1
ATOM 639 N N . ALA A 1 88 ? 0.084 0.652 -6.025 1.00 86.38 88 ALA A N 1
ATOM 640 C CA . ALA A 1 88 ? 0.014 2.056 -5.621 1.00 86.38 88 ALA A CA 1
ATOM 641 C C . ALA A 1 88 ? -1.434 2.557 -5.496 1.00 86.38 88 ALA A C 1
ATOM 643 O O . ALA A 1 88 ? -1.806 3.211 -4.515 1.00 86.38 88 ALA A O 1
ATOM 644 N N . THR A 1 89 ? -2.284 2.178 -6.452 1.00 90.81 89 THR A N 1
ATOM 645 C CA . THR A 1 89 ? -3.710 2.527 -6.447 1.00 90.81 89 THR A CA 1
ATOM 646 C C . THR A 1 89 ? -4.436 1.912 -5.251 1.00 90.81 89 THR A C 1
ATOM 648 O O . THR A 1 89 ? -5.221 2.593 -4.586 1.00 90.81 89 THR A O 1
ATOM 651 N N . CYS A 1 90 ? -4.171 0.643 -4.928 1.00 89.69 90 CYS A N 1
ATOM 652 C CA . CYS A 1 90 ? -4.793 -0.030 -3.791 1.00 89.69 90 CYS A CA 1
ATOM 653 C C . CYS A 1 90 ? -4.365 0.574 -2.445 1.00 89.69 90 CYS A C 1
ATOM 655 O O . CYS A 1 90 ? -5.214 0.718 -1.563 1.00 89.69 90 CYS A O 1
ATOM 657 N N . TYR A 1 91 ? -3.113 1.008 -2.274 1.00 86.44 91 TYR A N 1
ATOM 658 C CA . TYR A 1 91 ? -2.690 1.729 -1.064 1.00 86.44 91 TYR A CA 1
ATOM 659 C C . TYR A 1 91 ? -3.389 3.077 -0.897 1.00 86.44 91 TYR A C 1
ATOM 661 O O . TYR A 1 91 ? -3.903 3.394 0.184 1.00 86.44 91 TYR A O 1
ATOM 669 N N . ALA A 1 92 ? -3.459 3.858 -1.975 1.00 87.38 92 ALA A N 1
ATOM 670 C CA . ALA A 1 92 ? -4.153 5.138 -1.974 1.00 87.38 92 ALA A CA 1
ATOM 671 C C . ALA A 1 92 ? -5.645 4.954 -1.653 1.00 87.38 92 ALA A C 1
ATOM 673 O O . ALA A 1 92 ? -6.183 5.603 -0.751 1.00 87.38 92 ALA A O 1
ATOM 674 N N . ALA A 1 93 ? -6.296 3.993 -2.313 1.00 88.25 93 ALA A N 1
ATOM 675 C CA . ALA A 1 93 ? -7.690 3.649 -2.063 1.00 88.25 93 ALA A CA 1
ATOM 676 C C . ALA A 1 93 ? -7.910 3.172 -0.620 1.00 88.25 93 ALA A C 1
ATOM 678 O O . ALA A 1 93 ? -8.850 3.619 0.034 1.00 88.25 93 ALA A O 1
ATOM 679 N N . SER A 1 94 ? -7.026 2.331 -0.078 1.00 85.69 94 SER A N 1
ATOM 680 C CA . SER A 1 94 ? -7.101 1.858 1.312 1.00 85.69 94 SER A CA 1
ATOM 681 C C . SER A 1 94 ? -7.056 3.007 2.312 1.00 85.69 94 SER A C 1
ATOM 683 O O . SER A 1 94 ? -7.829 3.016 3.269 1.00 85.69 94 SER A O 1
ATOM 685 N N . THR A 1 95 ? -6.212 4.010 2.066 1.00 86.56 95 THR A N 1
ATOM 686 C CA . THR A 1 95 ? -6.125 5.221 2.893 1.00 86.56 95 THR A CA 1
ATOM 687 C C . THR A 1 95 ? -7.443 5.993 2.877 1.00 86.56 95 THR A C 1
ATOM 689 O O . THR A 1 95 ? -8.001 6.297 3.934 1.00 86.56 95 THR A O 1
ATOM 692 N N . VAL A 1 96 ? -8.001 6.247 1.688 1.00 87.00 96 VAL A N 1
ATOM 693 C CA . VAL A 1 96 ? -9.291 6.942 1.532 1.00 87.00 96 VAL A CA 1
ATOM 694 C C . VAL A 1 96 ? -10.420 6.163 2.209 1.00 87.00 96 VAL A C 1
ATOM 696 O O . VAL A 1 96 ? -11.225 6.744 2.939 1.00 87.00 96 VAL A O 1
ATOM 699 N N . LEU A 1 97 ? -10.456 4.840 2.041 1.00 84.25 97 LEU A N 1
ATOM 700 C CA . LEU A 1 97 ? -11.460 3.974 2.655 1.00 84.25 97 LEU A CA 1
ATOM 701 C C . LEU A 1 97 ? -11.325 3.945 4.186 1.00 84.25 97 LEU A C 1
ATOM 703 O O . LEU A 1 97 ? -12.336 3.987 4.895 1.00 84.25 97 LEU A O 1
ATOM 707 N N . LEU A 1 98 ? -10.093 3.946 4.709 1.00 80.94 98 LEU A N 1
ATOM 708 C CA . LEU A 1 98 ? -9.811 4.056 6.140 1.00 80.94 98 LEU A CA 1
ATOM 709 C C . LEU A 1 98 ? -10.224 5.406 6.712 1.00 80.94 98 LEU A C 1
ATOM 711 O O . LEU A 1 98 ? -10.720 5.435 7.835 1.00 80.94 98 LEU A O 1
ATOM 715 N N . ILE A 1 99 ? -10.080 6.510 5.981 1.00 81.50 99 ILE A N 1
ATOM 716 C CA . ILE A 1 99 ? -10.566 7.832 6.406 1.00 81.50 99 ILE A CA 1
ATOM 717 C C . ILE A 1 99 ? -12.100 7.851 6.375 1.00 81.50 99 ILE A C 1
ATOM 719 O O . ILE A 1 99 ? -12.737 8.153 7.388 1.00 81.50 99 ILE A O 1
ATOM 723 N N . GLY A 1 100 ? -12.693 7.403 5.266 1.00 78.56 100 GLY A N 1
ATOM 724 C CA . GLY A 1 100 ? -14.139 7.309 5.037 1.00 78.56 100 GLY A CA 1
ATOM 725 C C . GLY A 1 100 ? -14.867 6.262 5.886 1.00 78.56 100 GLY A C 1
ATOM 726 O O . GLY A 1 100 ? -16.089 6.202 5.886 1.00 78.56 100 GLY A O 1
ATOM 727 N N . ARG A 1 101 ? -14.136 5.477 6.690 1.00 77.00 101 ARG A N 1
ATOM 728 C CA . ARG A 1 101 ? -14.667 4.428 7.586 1.00 77.00 101 ARG A CA 1
ATOM 729 C C . ARG A 1 101 ? -15.355 3.262 6.855 1.00 77.00 101 ARG A C 1
ATOM 731 O O . ARG A 1 101 ? -16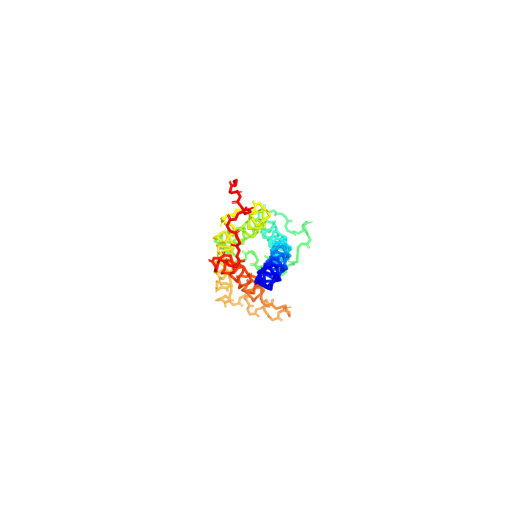.135 2.533 7.472 1.00 77.00 101 ARG A O 1
ATOM 738 N N . PHE A 1 102 ? -15.030 3.043 5.588 1.00 75.38 102 PHE A N 1
ATOM 739 C CA . PHE A 1 102 ? -15.635 1.991 4.781 1.00 75.38 102 PHE A CA 1
ATOM 740 C C . PHE A 1 102 ? -15.095 0.606 5.156 1.00 75.38 102 PHE A C 1
ATOM 742 O O . PHE A 1 102 ? -13.901 0.421 5.394 1.00 75.38 102 PHE A O 1
ATOM 749 N N . ALA A 1 103 ? -15.975 -0.400 5.175 1.00 75.12 103 ALA A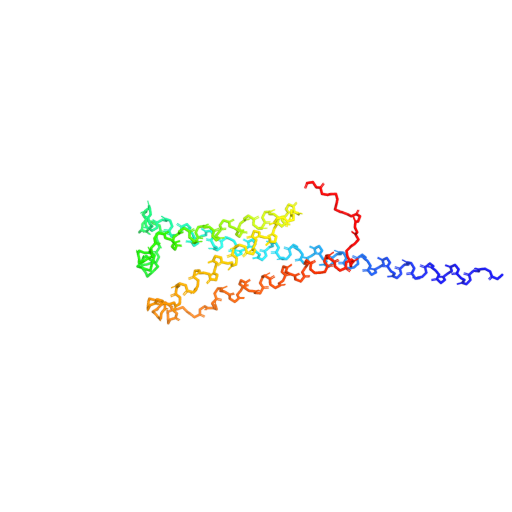 N 1
ATOM 750 C CA . ALA A 1 103 ? -15.594 -1.788 5.464 1.00 75.12 103 ALA A CA 1
ATOM 751 C C . ALA A 1 103 ? -14.658 -2.386 4.395 1.00 75.12 103 ALA A C 1
ATOM 753 O O . ALA A 1 103 ? -13.865 -3.272 4.702 1.00 75.12 103 ALA A O 1
ATOM 754 N N . ALA A 1 104 ? -14.708 -1.853 3.170 1.00 78.81 104 ALA A N 1
ATOM 755 C CA . ALA A 1 104 ? -13.851 -2.257 2.060 1.00 78.81 104 ALA A CA 1
ATOM 756 C C . ALA A 1 104 ? -12.362 -1.904 2.255 1.00 78.81 104 ALA A C 1
ATOM 758 O O . ALA A 1 104 ? -11.527 -2.397 1.506 1.00 78.81 104 ALA A O 1
ATOM 759 N N . ALA A 1 105 ? -12.001 -1.103 3.266 1.00 78.25 105 ALA A N 1
ATOM 760 C CA . ALA A 1 105 ? -10.609 -0.738 3.529 1.00 78.25 105 ALA A CA 1
ATOM 761 C C . ALA A 1 105 ? -9.686 -1.956 3.710 1.00 78.25 105 ALA A C 1
ATOM 763 O O . ALA A 1 105 ? -8.591 -1.980 3.161 1.00 78.25 105 ALA A O 1
ATOM 764 N N . LEU A 1 106 ? -10.136 -2.979 4.447 1.00 76.31 106 LEU A N 1
ATOM 765 C CA . LEU A 1 106 ? -9.337 -4.184 4.683 1.00 76.31 106 LEU A CA 1
ATOM 766 C C . LEU A 1 106 ? -9.106 -5.014 3.413 1.00 76.31 106 LEU A C 1
ATOM 768 O O . LEU A 1 106 ? -7.948 -5.309 3.134 1.00 76.31 106 LEU A O 1
ATOM 772 N N . PRO A 1 107 ? -10.140 -5.424 2.650 1.00 81.44 107 PRO A N 1
ATOM 773 C CA . PRO A 1 107 ? -9.911 -6.229 1.454 1.00 81.44 107 PRO A CA 1
ATOM 774 C C . PRO A 1 107 ? -9.099 -5.479 0.393 1.00 81.44 107 PRO A C 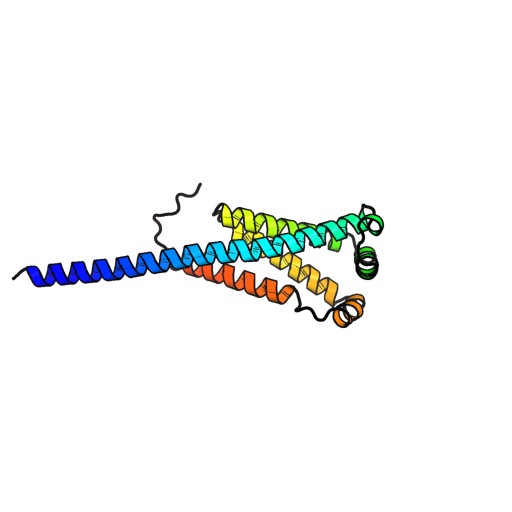1
ATOM 776 O O . PRO A 1 107 ? -8.279 -6.101 -0.274 1.00 81.44 107 PRO A O 1
ATOM 779 N N . VAL A 1 108 ? -9.263 -4.157 0.268 1.00 86.25 108 VAL A N 1
ATOM 780 C CA . VAL A 1 108 ? -8.444 -3.353 -0.656 1.00 86.25 108 VAL A CA 1
ATOM 781 C C . VAL A 1 108 ? -6.987 -3.284 -0.189 1.00 86.25 108 VAL A C 1
ATOM 783 O O . VAL A 1 108 ? -6.082 -3.421 -1.008 1.00 86.25 108 VAL A O 1
ATOM 786 N N . TYR A 1 109 ? -6.746 -3.170 1.119 1.00 82.19 109 TYR A N 1
ATOM 787 C CA . TYR A 1 109 ? -5.387 -3.196 1.659 1.00 82.19 109 TYR A CA 1
ATOM 788 C C . TYR A 1 109 ? -4.735 -4.578 1.524 1.00 82.19 109 TYR A C 1
ATOM 790 O O . TYR A 1 109 ? -3.568 -4.690 1.165 1.00 82.19 109 TYR A O 1
ATOM 798 N N . ALA A 1 110 ? -5.498 -5.649 1.749 1.00 80.12 110 ALA A N 1
ATOM 799 C CA . ALA A 1 110 ? -5.031 -7.013 1.530 1.00 80.12 110 ALA A CA 1
ATOM 800 C C . ALA A 1 110 ? -4.685 -7.269 0.053 1.00 80.12 110 ALA A C 1
ATOM 802 O O . ALA A 1 110 ? -3.707 -7.953 -0.229 1.00 80.12 110 ALA A O 1
ATO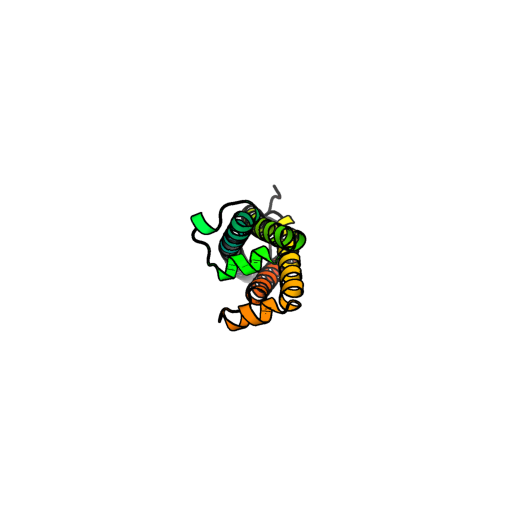M 803 N N . ALA A 1 111 ? -5.438 -6.695 -0.891 1.00 83.00 111 ALA A N 1
ATOM 804 C CA . ALA A 1 111 ? -5.092 -6.760 -2.309 1.00 83.00 111 ALA A CA 1
ATOM 805 C C . ALA A 1 111 ? -3.760 -6.050 -2.609 1.00 83.00 111 ALA A C 1
ATOM 807 O O . ALA A 1 111 ? -2.930 -6.626 -3.309 1.00 83.00 111 ALA A O 1
ATOM 808 N N . ALA A 1 112 ? -3.515 -4.868 -2.021 1.00 83.38 112 ALA A N 1
ATOM 809 C CA . ALA A 1 112 ? -2.219 -4.183 -2.121 1.00 83.38 112 ALA A CA 1
ATOM 810 C C . ALA A 1 112 ? -1.070 -5.089 -1.637 1.00 83.38 112 ALA A C 1
ATOM 812 O O . ALA A 1 112 ? -0.104 -5.315 -2.356 1.00 83.38 112 ALA A O 1
ATOM 813 N N . MET A 1 113 ? -1.239 -5.732 -0.475 1.00 78.25 113 MET A N 1
ATOM 814 C CA . MET A 1 113 ? -0.259 -6.687 0.065 1.00 78.25 113 MET A CA 1
ATOM 815 C C . MET A 1 113 ? 0.033 -7.859 -0.869 1.00 78.25 113 MET A C 1
ATOM 817 O O . MET A 1 113 ? 1.183 -8.270 -1.004 1.00 78.25 113 MET A O 1
ATOM 821 N N . VAL A 1 114 ? -0.998 -8.418 -1.505 1.00 81.44 114 VAL A N 1
ATOM 822 C CA . VAL A 1 114 ? -0.822 -9.516 -2.462 1.00 81.44 114 VAL A CA 1
ATOM 823 C C . VAL A 1 114 ? -0.036 -9.042 -3.679 1.00 81.44 114 VAL A C 1
ATOM 825 O O . VAL A 1 114 ? 0.828 -9.777 -4.156 1.00 81.44 114 VAL A O 1
ATOM 828 N N . PHE A 1 115 ? -0.295 -7.829 -4.171 1.00 81.44 115 PHE A N 1
ATOM 829 C CA . PHE A 1 115 ? 0.467 -7.262 -5.279 1.00 81.44 115 PHE A CA 1
ATOM 830 C C . PHE A 1 115 ? 1.925 -7.012 -4.900 1.00 81.44 115 PHE A C 1
ATOM 832 O O . PHE A 1 115 ? 2.800 -7.405 -5.667 1.00 81.44 115 PHE A O 1
ATOM 839 N N . ASP A 1 116 ? 2.194 -6.484 -3.706 1.00 76.00 116 ASP A N 1
ATOM 840 C CA . ASP A 1 116 ? 3.561 -6.298 -3.214 1.00 76.00 116 ASP A CA 1
ATOM 841 C C . ASP A 1 116 ? 4.306 -7.623 -3.047 1.00 76.00 116 ASP A C 1
ATOM 843 O O . ASP A 1 116 ? 5.437 -7.771 -3.507 1.00 76.00 116 ASP A O 1
ATOM 847 N N . LEU A 1 117 ? 3.660 -8.631 -2.454 1.00 73.69 117 LEU A N 1
ATOM 848 C CA . LEU A 1 117 ? 4.262 -9.952 -2.292 1.00 73.69 117 LEU A CA 1
ATOM 849 C C . LEU A 1 117 ? 4.525 -10.611 -3.650 1.00 73.69 117 LEU A C 1
ATOM 851 O O . LEU A 1 117 ? 5.579 -11.205 -3.854 1.00 73.69 117 LEU A O 1
ATOM 855 N N . THR A 1 118 ? 3.588 -10.487 -4.592 1.00 75.19 118 THR A N 1
ATOM 856 C CA . THR A 1 118 ? 3.751 -11.013 -5.954 1.00 75.19 118 THR A CA 1
ATOM 857 C C . THR A 1 118 ? 4.900 -10.306 -6.668 1.00 75.19 118 THR A C 1
ATOM 859 O O . THR A 1 118 ? 5.734 -10.969 -7.281 1.00 75.19 118 THR A O 1
ATOM 862 N N . GLY A 1 119 ? 4.981 -8.979 -6.551 1.00 68.75 119 GLY A N 1
ATOM 863 C CA . GLY A 1 119 ? 6.060 -8.175 -7.114 1.00 68.75 119 GLY A CA 1
ATOM 864 C C . GLY A 1 119 ? 7.405 -8.589 -6.537 1.00 68.75 119 GLY A C 1
ATOM 865 O O . GLY A 1 119 ? 8.328 -8.868 -7.293 1.00 68.75 119 GLY A O 1
ATOM 866 N N . TRP A 1 120 ? 7.486 -8.747 -5.216 1.00 68.62 120 TRP A N 1
ATOM 867 C CA . TRP A 1 120 ? 8.695 -9.192 -4.535 1.00 68.62 120 TRP A CA 1
ATOM 868 C C . TRP A 1 120 ? 9.116 -10.612 -4.924 1.00 68.62 120 TRP A C 1
ATOM 870 O O . TRP A 1 120 ? 10.295 -10.846 -5.174 1.00 68.62 120 TRP A O 1
ATOM 880 N N . VAL A 1 121 ? 8.184 -11.563 -5.033 1.00 68.38 121 VAL A N 1
ATOM 881 C CA . VAL A 1 121 ? 8.498 -12.935 -5.471 1.00 68.38 121 VAL A CA 1
ATOM 882 C C . VAL A 1 121 ? 9.046 -12.932 -6.896 1.00 68.38 121 VAL A C 1
ATOM 884 O O . VAL A 1 121 ? 10.066 -13.564 -7.162 1.00 68.38 121 VAL A O 1
ATOM 887 N N . VAL A 1 122 ? 8.416 -12.196 -7.815 1.00 67.31 122 VAL A N 1
ATOM 888 C CA . VAL A 1 122 ? 8.898 -12.113 -9.202 1.00 67.31 122 VAL A CA 1
ATOM 889 C C . VAL A 1 122 ? 10.246 -11.389 -9.273 1.00 67.31 122 VAL A C 1
ATOM 891 O O . VAL A 1 122 ? 11.122 -11.815 -10.021 1.00 67.31 122 VAL A O 1
ATOM 894 N N . TYR A 1 123 ? 10.432 -10.334 -8.477 1.00 64.62 123 TYR A N 1
ATOM 895 C CA . TYR A 1 123 ? 11.665 -9.553 -8.439 1.00 64.62 123 TYR A CA 1
ATOM 896 C C . TYR A 1 123 ? 12.829 -10.362 -7.846 1.00 64.62 123 TYR A C 1
ATOM 898 O O . TYR A 1 123 ? 13.851 -10.503 -8.503 1.00 64.62 123 TYR A O 1
ATOM 906 N N . SER A 1 124 ? 12.646 -11.000 -6.685 1.00 62.53 124 SER A N 1
ATOM 907 C CA . SER A 1 124 ? 13.658 -11.849 -6.021 1.00 62.53 124 SER A CA 1
ATOM 908 C C . SER A 1 124 ? 14.048 -13.107 -6.802 1.00 62.53 124 SER A C 1
ATOM 910 O O . SER A 1 124 ? 15.108 -13.677 -6.565 1.00 62.53 124 SER A O 1
ATOM 912 N N . SER A 1 125 ? 13.216 -13.534 -7.753 1.00 63.97 125 SER A N 1
ATOM 913 C CA . SER A 1 125 ? 13.520 -14.656 -8.649 1.00 63.97 125 SER A CA 1
ATOM 914 C C . SER A 1 125 ? 14.402 -14.258 -9.841 1.00 63.97 125 SER A C 1
ATOM 916 O O . SER A 1 125 ? 14.749 -15.114 -10.655 1.00 63.97 125 SER A O 1
ATOM 918 N N . ASN A 1 126 ? 14.726 -12.970 -9.994 1.00 65.62 126 ASN A N 1
ATOM 919 C CA . ASN A 1 126 ? 15.433 -12.427 -11.147 1.00 65.62 126 ASN A CA 1
ATOM 920 C C . ASN A 1 126 ? 16.849 -11.979 -10.753 1.00 65.62 126 ASN A C 1
ATOM 922 O O . ASN A 1 126 ? 17.022 -11.281 -9.762 1.00 65.62 126 ASN A O 1
ATOM 926 N N . SER A 1 127 ? 17.869 -12.315 -11.547 1.00 62.28 127 SER A N 1
ATOM 927 C CA . SER A 1 127 ? 19.282 -12.024 -11.234 1.00 62.28 127 SER A CA 1
ATOM 928 C C . SER A 1 127 ? 19.615 -10.527 -11.154 1.00 62.28 127 SER A C 1
ATOM 930 O O . SER A 1 127 ? 20.644 -10.140 -10.611 1.00 62.28 127 SER A O 1
ATOM 932 N N . ILE A 1 128 ? 18.743 -9.668 -11.690 1.00 60.56 128 ILE A N 1
ATOM 933 C CA . ILE A 1 128 ? 18.821 -8.204 -11.545 1.00 60.56 128 ILE A CA 1
ATOM 934 C C . ILE A 1 128 ? 18.585 -7.771 -10.085 1.00 60.56 128 ILE A C 1
ATOM 936 O O . ILE A 1 128 ? 19.108 -6.743 -9.657 1.00 60.56 128 ILE A O 1
ATOM 940 N N . TYR A 1 129 ? 17.867 -8.572 -9.294 1.00 55.75 129 TYR A N 1
ATOM 941 C CA . TYR A 1 129 ? 17.666 -8.322 -7.870 1.00 55.75 129 TYR A CA 1
ATOM 942 C C . TYR A 1 129 ? 18.960 -8.391 -7.076 1.00 55.75 129 TYR A C 1
ATOM 944 O O . TYR A 1 129 ? 19.180 -7.532 -6.233 1.00 55.75 129 TYR A O 1
ATOM 952 N N . ASP A 1 130 ? 19.841 -9.345 -7.374 1.00 58.50 130 ASP A N 1
ATOM 953 C CA . ASP A 1 130 ? 21.127 -9.460 -6.680 1.00 58.50 130 ASP A CA 1
ATOM 954 C C . ASP A 1 130 ? 21.990 -8.205 -6.892 1.00 58.50 130 ASP A C 1
ATOM 956 O O . ASP A 1 130 ? 22.714 -7.780 -5.994 1.00 58.50 130 ASP A O 1
ATOM 960 N N . PHE A 1 131 ? 21.863 -7.563 -8.059 1.00 60.16 131 PHE A N 1
ATOM 961 C CA . PHE A 1 131 ? 22.536 -6.303 -8.372 1.00 60.16 131 PHE A CA 1
ATOM 962 C C . PHE A 1 131 ? 21.941 -5.109 -7.606 1.00 60.16 131 PHE A C 1
ATOM 964 O O . PHE A 1 131 ? 22.687 -4.268 -7.109 1.00 60.16 131 PHE A O 1
ATOM 971 N N . TRP A 1 132 ? 20.612 -5.044 -7.474 1.00 59.41 132 TRP A N 1
ATOM 972 C CA . TRP A 1 132 ? 19.915 -3.975 -6.747 1.00 59.41 132 TRP A CA 1
ATOM 973 C C . TRP A 1 132 ? 20.003 -4.131 -5.218 1.00 59.41 132 TRP A C 1
ATOM 975 O O . TRP A 1 132 ? 20.317 -3.186 -4.506 1.00 59.41 132 TRP A O 1
ATOM 985 N N . ALA A 1 133 ? 19.815 -5.340 -4.690 1.00 54.69 133 ALA A N 1
ATOM 986 C CA . ALA A 1 133 ? 19.926 -5.628 -3.260 1.00 54.69 133 ALA A CA 1
ATOM 987 C C . ALA A 1 133 ? 21.352 -5.396 -2.731 1.00 54.69 133 ALA A C 1
ATOM 989 O O . ALA A 1 133 ? 21.531 -5.036 -1.570 1.00 54.69 133 ALA A O 1
ATOM 990 N N . ALA A 1 134 ? 22.369 -5.566 -3.582 1.00 58.62 134 ALA A N 1
ATOM 991 C CA . ALA A 1 134 ? 23.745 -5.203 -3.257 1.00 58.62 134 ALA A CA 1
ATOM 992 C C . ALA A 1 134 ? 23.994 -3.681 -3.270 1.00 58.62 134 ALA A C 1
ATOM 994 O O . ALA A 1 134 ? 24.954 -3.229 -2.643 1.00 58.62 134 ALA A O 1
ATOM 995 N N . SER A 1 135 ? 23.167 -2.893 -3.969 1.00 54.75 135 SER A N 1
ATOM 996 C CA . SER A 1 135 ? 23.330 -1.439 -4.096 1.00 54.75 135 SER A CA 1
ATOM 997 C C . SER A 1 135 ? 22.488 -0.628 -3.107 1.00 54.75 135 SER A C 1
ATOM 999 O O . SER A 1 135 ? 22.849 0.510 -2.807 1.00 54.75 135 SER A O 1
ATOM 1001 N N . THR A 1 136 ? 21.419 -1.198 -2.543 1.00 53.34 136 THR A N 1
ATOM 1002 C CA . THR A 1 136 ? 20.553 -0.520 -1.567 1.00 53.34 136 THR A CA 1
ATOM 1003 C C . THR A 1 136 ? 20.654 -1.160 -0.183 1.00 53.34 136 THR A C 1
ATOM 1005 O O . THR A 1 136 ? 20.261 -2.305 0.013 1.00 53.34 136 THR A O 1
ATOM 1008 N N . SER A 1 137 ? 21.110 -0.405 0.821 1.00 53.66 137 SER A N 1
ATOM 1009 C CA . SER A 1 137 ? 21.106 -0.821 2.236 1.00 53.66 137 SER A CA 1
ATOM 1010 C C . SER A 1 137 ? 19.733 -0.678 2.915 1.00 53.66 137 SER A C 1
ATOM 1012 O O . SER A 1 137 ? 19.656 -0.587 4.141 1.00 53.66 137 SER A O 1
ATOM 1014 N N . GLU A 1 138 ? 18.655 -0.566 2.139 1.00 53.84 138 GLU A N 1
ATOM 1015 C CA . GLU A 1 138 ? 17.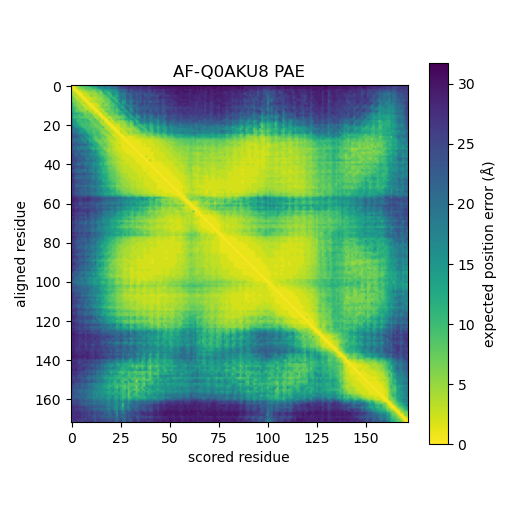324 -0.265 2.660 1.00 53.84 138 GLU A CA 1
ATOM 1016 C C . GLU A 1 138 ? 16.608 -1.528 3.168 1.00 53.84 138 GLU A C 1
ATOM 1018 O O . GLU A 1 138 ? 16.752 -2.612 2.591 1.00 53.84 138 GLU A O 1
ATOM 1023 N N . PRO A 1 139 ? 15.848 -1.428 4.276 1.00 53.78 139 PRO A N 1
ATOM 1024 C CA . PRO A 1 139 ? 15.028 -2.532 4.751 1.00 53.78 139 PRO A CA 1
ATOM 1025 C C . PRO A 1 139 ? 14.013 -2.918 3.673 1.00 53.78 139 PRO A C 1
ATOM 1027 O O . PRO A 1 139 ? 13.318 -2.066 3.137 1.00 53.78 139 PRO A O 1
ATOM 1030 N N . ALA A 1 140 ? 13.915 -4.213 3.377 1.00 59.59 140 ALA A N 1
ATOM 1031 C CA . ALA A 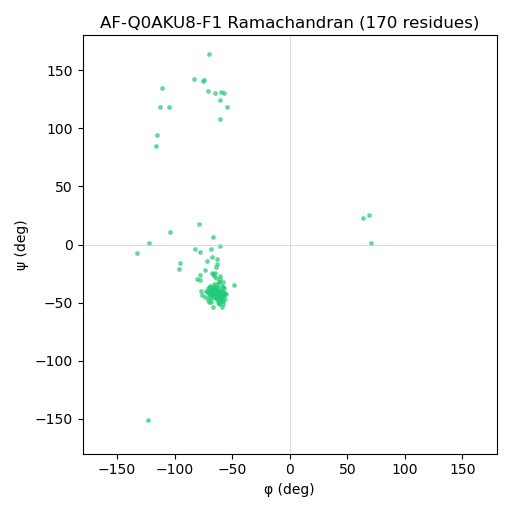1 140 ? 13.091 -4.688 2.277 1.00 59.59 140 ALA A CA 1
ATOM 1032 C C . ALA A 1 140 ? 11.607 -4.317 2.473 1.00 59.59 140 ALA A C 1
ATOM 1034 O O . ALA A 1 140 ? 10.997 -4.683 3.482 1.00 59.59 140 ALA A O 1
ATOM 1035 N N . ASP A 1 141 ? 11.029 -3.628 1.488 1.00 61.38 141 ASP A N 1
ATOM 1036 C CA . ASP A 1 141 ? 9.685 -3.029 1.517 1.00 61.38 141 ASP A CA 1
ATOM 1037 C C . ASP A 1 141 ? 8.579 -3.974 2.014 1.00 61.38 141 ASP A C 1
ATOM 1039 O O . ASP A 1 141 ? 7.669 -3.571 2.743 1.00 61.38 141 ASP A O 1
ATOM 1043 N N . TRP A 1 142 ? 8.680 -5.270 1.704 1.00 58.56 142 TRP A N 1
ATOM 1044 C CA . TRP A 1 142 ? 7.733 -6.297 2.150 1.00 58.56 142 TRP A CA 1
ATOM 1045 C C . TRP A 1 142 ? 7.642 -6.438 3.682 1.00 58.56 142 TRP A C 1
ATOM 1047 O O . TRP A 1 142 ? 6.588 -6.815 4.199 1.00 58.56 142 TRP A O 1
ATOM 1057 N N . VAL A 1 143 ? 8.702 -6.105 4.429 1.00 63.25 143 VAL A N 1
ATOM 1058 C CA . VAL A 1 143 ? 8.717 -6.148 5.902 1.00 63.25 143 VAL A CA 1
ATOM 1059 C C . VAL A 1 143 ? 7.851 -5.031 6.482 1.00 63.25 143 VAL A C 1
ATOM 1061 O O . VAL A 1 143 ? 7.012 -5.282 7.349 1.00 63.25 143 VAL A O 1
ATOM 1064 N N . VAL A 1 144 ? 8.016 -3.802 5.983 1.00 65.44 144 VAL A N 1
ATOM 1065 C CA . VAL A 1 144 ? 7.234 -2.625 6.409 1.00 65.44 144 VAL A CA 1
ATOM 1066 C C . VAL A 1 144 ? 5.753 -2.838 6.098 1.00 65.44 144 VAL A C 1
ATOM 1068 O O . VAL A 1 144 ? 4.879 -2.631 6.943 1.00 65.44 144 VAL A O 1
ATOM 1071 N N . ASN A 1 145 ? 5.489 -3.358 4.907 1.00 63.41 145 ASN A N 1
ATOM 1072 C CA . ASN A 1 145 ? 4.179 -3.765 4.432 1.00 63.41 145 ASN A CA 1
ATOM 1073 C C . ASN A 1 145 ? 3.518 -4.832 5.317 1.00 63.41 145 ASN A C 1
ATOM 1075 O O . ASN A 1 145 ? 2.382 -4.660 5.768 1.00 63.41 145 ASN A O 1
ATOM 1079 N N . GLY A 1 146 ? 4.253 -5.892 5.663 1.00 61.72 146 GLY A N 1
ATOM 1080 C CA . GLY A 1 146 ? 3.776 -6.930 6.576 1.00 61.72 146 GLY A CA 1
ATOM 1081 C C . GLY A 1 146 ? 3.396 -6.383 7.957 1.00 61.72 146 GLY A C 1
ATOM 1082 O O . GLY A 1 146 ? 2.352 -6.750 8.502 1.00 61.72 146 GLY A O 1
ATOM 1083 N N . LEU A 1 147 ? 4.187 -5.458 8.510 1.00 70.94 147 LEU A N 1
ATOM 1084 C CA . LEU A 1 147 ? 3.902 -4.828 9.806 1.00 70.94 147 LEU A CA 1
ATOM 1085 C C . LEU A 1 147 ? 2.621 -3.981 9.779 1.00 70.94 147 LEU A C 1
ATOM 1087 O O . LEU A 1 147 ? 1.808 -4.057 10.707 1.00 70.94 147 LEU A O 1
ATOM 1091 N N . LEU A 1 148 ? 2.403 -3.213 8.710 1.00 67.75 148 LEU A N 1
ATOM 1092 C CA . LEU A 1 148 ? 1.189 -2.414 8.534 1.00 67.75 148 LEU A CA 1
ATOM 1093 C C . LEU A 1 148 ? -0.065 -3.302 8.390 1.00 67.75 148 LEU A C 1
ATOM 1095 O O . LEU A 1 148 ? -1.103 -2.987 8.980 1.00 67.75 148 LEU A O 1
ATOM 1099 N N . MET A 1 149 ? 0.035 -4.454 7.712 1.00 66.25 149 MET A N 1
ATOM 1100 C CA . MET A 1 149 ? -1.050 -5.445 7.629 1.00 66.25 149 MET A CA 1
ATOM 1101 C C . MET A 1 149 ? -1.395 -6.056 8.984 1.00 66.25 149 MET A C 1
ATOM 1103 O O . MET A 1 149 ? -2.573 -6.131 9.344 1.00 66.25 149 MET A O 1
ATOM 1107 N N . VAL A 1 150 ? -0.386 -6.464 9.759 1.00 72.81 150 VAL A N 1
ATOM 1108 C CA . VAL A 1 150 ? -0.593 -6.985 11.118 1.00 72.81 150 VAL A CA 1
ATOM 1109 C C . VAL A 1 150 ? -1.299 -5.938 11.983 1.00 72.81 150 VAL A C 1
ATOM 1111 O O . VAL A 1 150 ? -2.280 -6.265 12.655 1.00 72.81 150 VAL A O 1
ATOM 1114 N N . GLY A 1 151 ? -0.890 -4.666 11.908 1.00 69.06 151 GLY A N 1
ATOM 1115 C CA . GLY A 1 151 ? -1.558 -3.565 12.612 1.00 69.06 151 GLY A CA 1
ATOM 1116 C C . GLY A 1 151 ? -3.038 -3.408 12.235 1.00 69.06 151 GLY A C 1
ATOM 1117 O O . GLY A 1 151 ? -3.898 -3.235 13.105 1.00 69.06 151 GLY A O 1
ATOM 1118 N N . LEU A 1 152 ? -3.359 -3.541 10.947 1.00 66.62 152 LEU A N 1
ATOM 1119 C CA . LEU A 1 152 ? -4.727 -3.492 10.423 1.00 66.62 152 LEU A CA 1
ATOM 1120 C C . LEU A 1 152 ? -5.591 -4.670 10.898 1.00 66.62 152 LEU A C 1
ATOM 1122 O O . LEU A 1 152 ? -6.730 -4.462 11.323 1.00 66.62 152 LEU A O 1
ATOM 1126 N N . ILE A 1 153 ? -5.053 -5.893 10.882 1.00 69.50 153 ILE A N 1
ATOM 1127 C CA . ILE A 1 153 ? -5.741 -7.098 11.371 1.00 69.50 153 ILE A CA 1
ATOM 1128 C C . ILE A 1 153 ? -6.035 -6.971 12.868 1.00 69.50 153 ILE A C 1
ATOM 1130 O O . ILE A 1 153 ? -7.165 -7.217 13.292 1.00 69.50 153 ILE A O 1
ATOM 1134 N N . VAL A 1 154 ? -5.062 -6.520 13.666 1.00 70.75 154 VAL A N 1
ATOM 1135 C CA . VAL A 1 154 ? -5.235 -6.308 15.111 1.00 70.75 154 VAL A CA 1
ATOM 1136 C C . VAL A 1 154 ? -6.363 -5.313 15.388 1.00 70.75 154 VAL A C 1
ATOM 1138 O O . VAL A 1 154 ? -7.241 -5.603 16.200 1.00 70.75 154 VAL A O 1
ATOM 1141 N N . MET A 1 155 ? -6.424 -4.184 14.675 1.00 66.00 155 MET A N 1
ATOM 1142 C CA . MET A 1 155 ? -7.541 -3.239 14.817 1.00 66.00 155 MET A CA 1
ATOM 1143 C C . MET A 1 155 ? -8.909 -3.864 14.520 1.00 66.00 155 MET A C 1
ATOM 1145 O O . MET A 1 155 ? -9.909 -3.517 15.154 1.00 66.00 155 MET A O 1
ATOM 1149 N N . ILE A 1 156 ? -8.978 -4.765 13.543 1.00 66.44 156 ILE A N 1
ATOM 1150 C CA . ILE A 1 156 ? -10.231 -5.399 13.127 1.00 66.44 156 ILE A CA 1
ATOM 1151 C C . ILE A 1 156 ? -10.657 -6.477 14.112 1.00 66.44 156 ILE A C 1
ATOM 1153 O O . ILE A 1 156 ? -11.835 -6.529 14.461 1.00 66.44 156 ILE A O 1
ATOM 1157 N N . LEU A 1 157 ? -9.720 -7.273 14.626 1.00 63.06 157 LEU A N 1
ATOM 1158 C CA . LEU A 1 157 ? -9.988 -8.231 15.697 1.00 63.06 157 LEU A CA 1
ATOM 1159 C C . LEU A 1 157 ? -10.478 -7.514 16.962 1.00 63.06 157 LEU A C 1
ATOM 1161 O O . LEU A 1 157 ? -11.491 -7.913 17.535 1.00 63.06 157 LEU A O 1
ATOM 1165 N N . LEU A 1 158 ? -9.854 -6.389 17.332 1.00 61.00 158 LEU A N 1
ATOM 1166 C CA . LEU A 1 158 ? -10.318 -5.537 18.436 1.00 61.00 158 LEU A CA 1
ATOM 1167 C C . LEU A 1 158 ? -11.730 -4.975 18.187 1.00 61.00 158 LEU A C 1
ATOM 1169 O O . LEU A 1 158 ? -12.514 -4.821 19.124 1.00 61.00 158 LEU A O 1
ATOM 1173 N N . ARG A 1 159 ? -12.095 -4.718 16.925 1.00 61.47 159 ARG A N 1
ATOM 1174 C CA . ARG A 1 159 ? -13.455 -4.323 16.523 1.00 61.47 159 ARG A CA 1
ATOM 1175 C C . ARG A 1 159 ? -14.471 -5.452 16.574 1.00 61.47 159 ARG A C 1
ATOM 1177 O O . ARG A 1 159 ? -15.607 -5.208 16.978 1.00 61.47 159 ARG A O 1
ATOM 1184 N N . GLN A 1 160 ? -14.094 -6.657 16.171 1.00 54.59 160 GLN A N 1
ATOM 1185 C CA . GLN A 1 160 ? -14.985 -7.816 16.135 1.00 54.59 160 GLN A CA 1
ATOM 1186 C C . GLN A 1 160 ? -15.206 -8.438 17.519 1.00 54.59 160 GLN A C 1
ATOM 1188 O O . GLN A 1 160 ? -16.310 -8.903 17.792 1.00 54.59 160 GLN A O 1
ATOM 1193 N N . ALA A 1 161 ? -14.220 -8.366 18.419 1.00 55.69 161 ALA A N 1
ATOM 1194 C CA . ALA A 1 161 ? -14.284 -8.906 19.780 1.00 55.69 161 ALA A CA 1
ATOM 1195 C C . ALA A 1 161 ? -15.298 -8.203 20.712 1.00 55.69 161 ALA A C 1
ATOM 1197 O O . ALA A 1 161 ? -15.326 -8.472 21.908 1.00 55.69 161 ALA A O 1
ATOM 1198 N N . GLY A 1 162 ? -16.125 -7.277 20.211 1.00 46.97 162 GLY A N 1
ATOM 1199 C CA . GLY A 1 162 ? -17.161 -6.610 21.011 1.00 46.97 162 GLY A CA 1
ATOM 1200 C C . GLY A 1 162 ? -16.628 -5.629 22.062 1.00 46.97 162 GLY A C 1
ATOM 1201 O O . GLY A 1 162 ? -17.421 -4.972 22.728 1.00 46.97 162 GLY A O 1
ATOM 1202 N N . VAL A 1 163 ? -15.306 -5.450 22.142 1.00 51.66 163 VAL A N 1
ATOM 1203 C CA . VAL A 1 163 ? -14.626 -4.361 22.872 1.00 51.66 163 VAL A CA 1
ATOM 1204 C C . VAL A 1 163 ? -14.989 -2.984 22.280 1.00 51.66 163 VAL A C 1
ATOM 1206 O O . VAL A 1 163 ? -14.766 -1.937 22.881 1.00 51.66 163 VAL A O 1
ATOM 1209 N N . LEU A 1 164 ? -15.615 -2.982 21.100 1.00 44.72 164 LEU A N 1
ATOM 1210 C CA . LEU A 1 164 ? -16.181 -1.819 20.436 1.00 44.72 164 LEU A CA 1
ATOM 1211 C C . LEU A 1 164 ? -17.717 -1.809 20.553 1.00 44.72 164 LEU A C 1
ATOM 1213 O O . LEU A 1 164 ? -18.385 -2.693 20.008 1.00 44.72 164 LEU A O 1
ATOM 1217 N N . PRO A 1 165 ? -18.316 -0.792 21.204 1.00 45.50 165 PRO A N 1
ATOM 1218 C CA . PRO A 1 165 ? -19.767 -0.693 21.300 1.00 45.50 165 PRO A CA 1
ATOM 1219 C C . PRO A 1 165 ? -20.406 -0.490 19.927 1.00 45.50 165 PRO A C 1
ATOM 1221 O O . PRO A 1 165 ? -20.042 0.423 19.184 1.00 45.50 165 PRO A O 1
ATOM 1224 N N . ARG A 1 166 ? -21.429 -1.300 19.631 1.00 50.19 166 ARG A N 1
ATOM 1225 C CA . ARG A 1 166 ? -22.197 -1.319 18.370 1.00 50.19 166 ARG A CA 1
ATOM 1226 C C . ARG A 1 166 ? -22.929 -0.004 18.032 1.00 50.19 166 ARG A C 1
ATOM 1228 O O . ARG A 1 166 ? -23.558 0.082 16.986 1.00 50.19 166 ARG A O 1
ATOM 1235 N N . HIS A 1 167 ? -22.857 1.027 18.876 1.00 44.25 167 HIS A N 1
ATOM 1236 C CA . HIS A 1 167 ? -23.761 2.184 18.826 1.00 44.25 167 HIS A CA 1
ATOM 1237 C C . HIS A 1 167 ? -23.177 3.480 18.236 1.00 44.25 167 HIS A C 1
ATOM 1239 O O . HIS A 1 167 ? -23.820 4.517 18.344 1.00 44.25 167 HIS A O 1
ATOM 1245 N N . VAL A 1 168 ? -21.992 3.470 17.610 1.00 44.88 168 VAL A N 1
ATOM 1246 C CA . VAL A 1 168 ? -21.383 4.714 17.065 1.00 44.88 168 VAL A CA 1
ATOM 1247 C C . VAL A 1 168 ? -21.076 4.656 15.561 1.00 44.88 168 VAL A C 1
ATOM 1249 O O . VAL A 1 168 ? -20.629 5.639 14.981 1.00 44.88 168 VAL A O 1
ATOM 1252 N N . ILE A 1 169 ? -21.382 3.557 14.871 1.00 43.03 169 ILE A N 1
ATOM 1253 C CA . ILE A 1 169 ? -21.218 3.493 13.413 1.00 43.03 169 ILE A CA 1
ATOM 1254 C C . ILE A 1 169 ? -22.599 3.317 12.792 1.00 43.03 169 ILE A C 1
ATOM 1256 O O . ILE A 1 169 ? -23.020 2.200 12.505 1.00 43.03 169 ILE A O 1
ATOM 1260 N N . LYS A 1 170 ? -23.314 4.431 12.580 1.00 35.34 170 LYS A N 1
ATOM 1261 C CA . LYS A 1 170 ? -24.241 4.474 11.446 1.00 35.34 170 LYS A CA 1
ATOM 1262 C C . LYS A 1 170 ? -23.366 4.272 10.214 1.00 35.34 170 LYS A C 1
ATOM 1264 O O . LYS A 1 170 ? -22.530 5.121 9.914 1.00 35.34 170 LYS A O 1
ATOM 1269 N N . ALA A 1 171 ? -23.486 3.094 9.611 1.00 38.12 171 ALA A N 1
ATOM 1270 C CA . ALA A 1 171 ? -23.014 2.856 8.263 1.00 38.12 171 ALA A CA 1
ATOM 1271 C C . ALA A 1 171 ? -23.661 3.922 7.366 1.00 38.12 171 ALA A C 1
ATOM 1273 O O . ALA A 1 171 ? -24.887 4.044 7.351 1.00 38.12 171 ALA A O 1
ATOM 1274 N N . GLY A 1 172 ? -22.821 4.746 6.749 1.00 33.31 172 GLY A N 1
ATOM 1275 C CA . GLY A 1 172 ? -23.141 5.505 5.549 1.00 33.31 172 GLY A CA 1
ATOM 1276 C C . GLY A 1 172 ? -22.455 4.820 4.384 1.00 33.31 172 GLY A C 1
ATOM 1277 O O . GLY A 1 172 ? -21.356 4.263 4.627 1.00 33.31 172 GLY A O 1
#

Secondary structure (DSSP, 8-state):
--HHHHHHHHHHHHHHHHHHHHHHHHHHHHHHHHHHHHHHHHHHHHHHHHHHHHHHHS-TTTTT--HHHHHHHHHS-HHHHHHHHHHHHHHHHHHHHHHHT-TTHHHHHHHHHHHHHHHHHHHHTSHHHHHHHTT--SPPHHHHHHHHHHHHHHHHHHHHTS-S-TTS----

Mean predicted aligned error: 12.32 Å

Radius of gyration: 22.88 Å; Cα contacts (8 Å, |Δi|>4): 112; chains: 1; bounding box: 54×30×76 Å

Foldseek 3Di:
DPDVVVVVVVVVVVVVVVVLVVLVVVL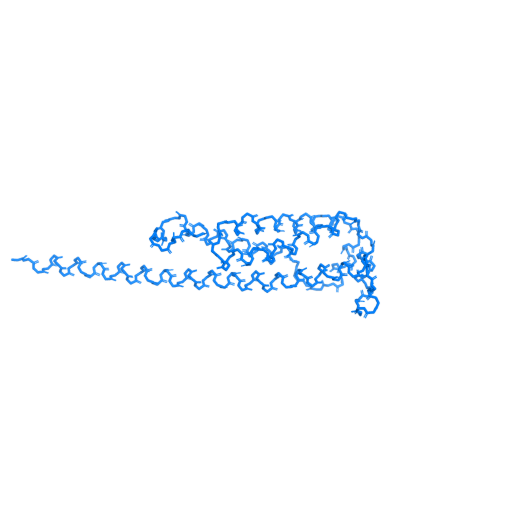VVLLVVLLVLLQVVLVVLVVVLVLLCCLPPNPNVVVVHDPLSSVVSVPDDPVLSVLSVLLSVLSNVLSVCSVVVHPCSLVSLVSSLVSLVVNCVVLVVDPSNVVVVVVDPDDDPNVSSVVSNVSVVVSVCCVVVCSDPPPPDPDD

pLDDT: mean 70.81, std 12.58, range [33.31, 90.81]

Solvent-accessible surface area (backbone atoms only — not comparable to full-atom values): 9481 Å² total; per-residue (Å²): 141,67,66,69,63,56,53,50,53,49,53,50,54,49,53,54,50,51,52,53,51,53,54,52,52,51,51,55,51,52,50,50,53,48,33,51,54,42,39,56,50,18,50,56,34,42,49,54,30,48,53,51,46,28,56,76,77,54,60,34,74,85,68,68,56,58,68,69,59,47,56,55,52,70,70,48,53,75,66,56,56,50,39,44,44,51,23,19,50,24,31,44,49,18,26,53,24,51,70,72,67,44,82,62,18,57,64,37,38,52,50,22,52,51,35,50,51,51,50,48,53,60,42,70,73,34,77,68,35,62,60,48,62,74,71,46,94,66,80,61,66,68,58,61,52,50,54,55,50,53,55,52,50,51,55,49,50,49,49,69,70,59,80,43,75,86,83,78,67,80,83,126